Protein AF-A0A938TT41-F1 (afdb_monomer_lite)

pLDDT: mean 70.99, std 15.66, range [31.91, 89.19]

Sequence (65 aa):
MKNSSSTGKSANGKKTDKVLAHYWHPVAWSRDLADKPLAVKLLDRNVVLWRTEHGVAGELLWGRH

Secondary structure (DSSP, 8-state):
----------TTTTTHHHHHTTS----S-TTTSSSS-EEEEETTEEEEEEEETTEEEEEE-----

Foldseek 3Di:
DDDDDDPPPPPPLPPVLVVCVVDDDDFDDVVVQPQDWDWTADSNWTKTWHADPVGIDIDTPDDDD

Structure (mmCIF, N/CA/C/O backbone):
data_AF-A0A938TT41-F1
#
_entry.id   AF-A0A938TT41-F1
#
loop_
_atom_site.group_PDB
_atom_site.id
_atom_site.type_symbol
_atom_site.label_atom_id
_atom_site.label_alt_id
_atom_site.label_comp_id
_atom_site.label_asym_id
_atom_site.label_entity_id
_atom_site.label_seq_id
_atom_site.pdbx_PDB_ins_code
_atom_site.Cartn_x
_atom_site.Cartn_y
_atom_site.Cartn_z
_atom_site.occupancy
_atom_site.B_iso_or_equiv
_atom_site.auth_seq_id
_atom_site.auth_comp_id
_atom_site.auth_asym_id
_atom_site.auth_atom_id
_atom_site.pdbx_PDB_model_num
ATOM 1 N N . MET A 1 1 ? -45.646 23.995 8.644 1.00 41.84 1 MET A N 1
ATOM 2 C CA . MET A 1 1 ? -45.396 22.535 8.679 1.00 41.84 1 MET A CA 1
ATOM 3 C C . MET A 1 1 ? -43.900 22.307 8.518 1.00 41.84 1 MET A C 1
ATOM 5 O O . MET A 1 1 ? -43.303 22.956 7.673 1.00 41.84 1 MET A O 1
ATOM 9 N N . LYS A 1 2 ? -43.286 21.504 9.394 1.00 43.81 2 LYS A N 1
ATOM 10 C CA . LYS A 1 2 ? -41.843 21.209 9.417 1.00 43.81 2 LYS A CA 1
ATOM 11 C C . LYS A 1 2 ? -41.611 19.856 8.737 1.00 43.81 2 LYS A C 1
ATOM 13 O O . LYS A 1 2 ? -42.275 18.899 9.118 1.00 43.81 2 LYS A O 1
ATOM 18 N N . ASN A 1 3 ? -40.659 19.749 7.818 1.00 31.91 3 ASN A N 1
ATOM 19 C CA . ASN A 1 3 ? -40.095 18.467 7.392 1.00 31.91 3 ASN A CA 1
ATOM 20 C C . ASN A 1 3 ? -38.585 18.603 7.186 1.00 31.91 3 ASN A C 1
ATOM 22 O O . ASN A 1 3 ? -38.067 18.903 6.116 1.00 31.91 3 ASN A O 1
ATOM 26 N N . SER A 1 4 ? -37.900 18.377 8.301 1.00 48.00 4 SER A N 1
ATOM 27 C CA . SER A 1 4 ? -36.482 18.090 8.416 1.00 48.00 4 SER A CA 1
ATOM 28 C C . SER A 1 4 ? -36.127 16.841 7.602 1.00 48.00 4 SER A C 1
ATOM 30 O O . SER A 1 4 ? -36.572 15.748 7.939 1.00 48.00 4 SER A O 1
ATOM 32 N N . SER A 1 5 ? -35.293 16.976 6.573 1.00 47.53 5 SER A N 1
ATOM 33 C CA . SER A 1 5 ? -34.559 15.850 5.988 1.00 47.53 5 SER A CA 1
ATOM 34 C C . SER A 1 5 ? -33.116 15.913 6.478 1.00 47.53 5 SER A C 1
ATOM 36 O O . SER A 1 5 ? -32.339 16.794 6.112 1.00 47.53 5 SER A O 1
ATOM 38 N N . SER A 1 6 ? -32.804 14.995 7.385 1.00 46.28 6 SER A N 1
ATOM 39 C CA . SER A 1 6 ? -31.533 14.807 8.069 1.00 46.28 6 SER A CA 1
ATOM 40 C C . SER A 1 6 ? -30.397 14.456 7.107 1.00 46.28 6 SER A C 1
ATOM 42 O O . SER A 1 6 ? -30.198 13.289 6.768 1.00 46.28 6 SER A O 1
ATOM 44 N N . THR A 1 7 ? -29.577 15.435 6.735 1.00 46.25 7 THR A N 1
ATOM 45 C CA . THR A 1 7 ? -28.243 15.160 6.187 1.00 46.25 7 THR A CA 1
ATOM 46 C C . THR A 1 7 ? -27.286 14.936 7.355 1.00 46.25 7 THR A C 1
ATOM 48 O O . THR A 1 7 ? -26.573 15.838 7.797 1.00 46.25 7 THR A O 1
ATOM 51 N N . GLY A 1 8 ? -27.306 13.723 7.909 1.00 40.00 8 GLY A N 1
ATOM 52 C CA . GLY A 1 8 ? -26.317 13.273 8.882 1.00 40.00 8 GLY A CA 1
ATOM 53 C C . GLY A 1 8 ? -24.945 13.174 8.220 1.00 40.00 8 GLY A C 1
ATOM 54 O O . GLY A 1 8 ? -24.568 12.125 7.707 1.00 40.00 8 GLY A O 1
ATOM 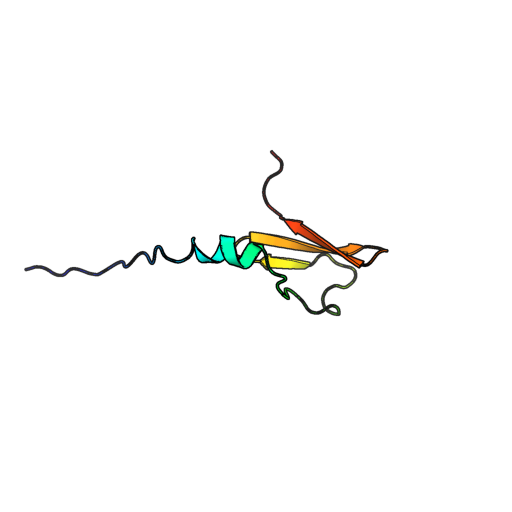55 N N . LYS A 1 9 ? -24.183 14.270 8.223 1.00 47.94 9 LYS A N 1
ATOM 56 C CA . LYS A 1 9 ? -22.749 14.256 7.924 1.00 47.94 9 LYS A CA 1
ATOM 57 C C . LYS A 1 9 ? -22.069 13.463 9.044 1.00 47.94 9 LYS A C 1
ATOM 59 O O . LYS A 1 9 ? -21.785 14.015 10.102 1.00 47.94 9 LYS A O 1
ATOM 64 N N . SER A 1 10 ? -21.879 12.156 8.839 1.00 52.09 10 SER A N 1
ATOM 65 C CA . SER A 1 10 ? -21.186 11.275 9.786 1.00 52.09 10 SER A CA 1
ATOM 66 C C . SER A 1 10 ? -19.745 11.760 9.959 1.00 52.09 10 SER A C 1
ATOM 68 O O . SER A 1 10 ? -18.853 11.461 9.169 1.00 52.09 10 SER A O 1
ATOM 70 N N . ALA A 1 11 ? -19.521 12.568 10.994 1.00 53.38 11 ALA A N 1
ATOM 71 C CA . ALA A 1 11 ? -18.236 13.169 11.333 1.00 53.38 11 ALA A CA 1
ATOM 72 C C . ALA A 1 11 ? -17.253 12.171 11.984 1.00 53.38 11 ALA A C 1
ATOM 74 O O . ALA A 1 11 ? -16.271 12.583 12.599 1.00 53.38 11 ALA A O 1
ATOM 75 N N . ASN A 1 12 ? -17.505 10.860 11.872 1.00 52.44 12 ASN A N 1
ATOM 76 C CA . ASN A 1 12 ? -16.779 9.841 12.631 1.00 52.44 12 ASN A CA 1
ATOM 77 C C . ASN A 1 12 ? -15.574 9.223 11.890 1.00 52.44 12 ASN A C 1
ATOM 79 O O . ASN A 1 12 ? -14.771 8.537 12.510 1.00 52.44 12 ASN A O 1
ATOM 83 N N . GLY A 1 13 ? -15.392 9.500 10.592 1.00 55.28 13 GLY A N 1
ATOM 84 C CA . GLY A 1 13 ? -14.321 8.905 9.768 1.00 55.28 13 GLY A CA 1
ATOM 85 C C . GLY A 1 13 ? -12.906 9.476 9.959 1.00 55.28 13 GLY A C 1
ATOM 86 O O . GLY A 1 13 ? -11.987 9.026 9.294 1.00 55.28 13 GLY A O 1
ATOM 87 N N . LYS A 1 14 ? -12.717 10.475 10.834 1.00 56.00 14 LYS A N 1
ATOM 88 C CA . LYS A 1 14 ? -11.440 11.210 11.014 1.00 56.00 14 LYS A CA 1
ATOM 89 C C . LYS A 1 14 ? -10.668 10.862 12.298 1.00 56.00 14 LYS A C 1
ATOM 91 O O . LYS A 1 14 ? -9.666 11.506 12.604 1.00 56.00 14 LYS A O 1
ATOM 96 N N . LYS A 1 15 ? -11.198 9.963 13.138 1.00 57.59 15 LYS A N 1
ATOM 97 C CA . LYS A 1 15 ? -10.591 9.625 14.444 1.00 57.59 15 LYS A CA 1
ATOM 98 C C . LYS A 1 15 ? -9.926 8.251 14.447 1.00 57.59 15 LYS A C 1
ATOM 100 O O . LYS A 1 15 ? -8.933 8.063 15.142 1.00 57.59 15 LYS A O 1
ATOM 105 N N . THR A 1 16 ? -10.450 7.307 13.669 1.00 60.50 16 THR A N 1
ATOM 106 C CA . THR A 1 16 ? -9.948 5.929 13.599 1.00 60.50 16 THR A CA 1
ATOM 107 C C . THR A 1 16 ? -8.712 5.797 12.711 1.00 60.50 16 THR A C 1
ATOM 109 O O . THR A 1 16 ? -7.870 4.950 12.990 1.00 60.50 16 THR A O 1
ATOM 112 N N . ASP A 1 17 ? -8.546 6.652 11.695 1.00 63.31 17 ASP A N 1
ATOM 113 C CA . ASP A 1 17 ? -7.391 6.615 10.788 1.00 63.31 17 ASP A CA 1
ATOM 114 C C . ASP A 1 17 ? -6.066 6.845 11.524 1.00 63.31 17 ASP A C 1
ATOM 116 O O . ASP A 1 17 ? -5.097 6.138 11.263 1.00 63.31 17 ASP A O 1
ATOM 120 N N . LYS A 1 18 ? -6.036 7.763 12.501 1.00 67.69 18 LYS A N 1
ATOM 121 C CA . LYS A 1 18 ? -4.828 8.049 13.286 1.00 67.69 18 LYS A CA 1
ATOM 122 C C . LYS A 1 18 ? -4.375 6.857 14.112 1.00 67.69 18 LYS A C 1
ATOM 124 O O . LYS A 1 18 ? -3.184 6.601 14.201 1.00 67.69 18 LYS A O 1
ATOM 129 N N . VAL A 1 19 ? -5.319 6.136 14.710 1.00 77.25 19 VAL A N 1
ATOM 130 C CA . VAL A 1 19 ? -5.003 4.960 15.528 1.00 77.25 19 VAL A CA 1
ATOM 131 C C . VAL A 1 19 ? -4.573 3.800 14.634 1.00 77.25 19 VAL A C 1
ATOM 133 O O . VAL A 1 19 ? -3.565 3.155 14.905 1.00 77.25 19 VAL A O 1
ATOM 136 N N . LEU A 1 20 ? -5.293 3.566 13.533 1.00 77.56 20 LEU A N 1
ATOM 137 C CA . LEU A 1 20 ? -4.994 2.482 12.601 1.00 77.56 20 LEU A CA 1
ATOM 138 C C . LEU A 1 20 ? -3.683 2.707 11.843 1.00 77.56 20 LEU A C 1
ATOM 140 O O . LEU A 1 20 ? -3.007 1.733 11.540 1.00 77.56 20 LEU A O 1
ATOM 144 N N . ALA A 1 21 ? -3.273 3.952 11.590 1.00 77.62 21 ALA A N 1
ATOM 145 C CA . ALA A 1 21 ? -2.023 4.265 10.893 1.00 77.62 21 ALA A CA 1
ATOM 146 C C . ALA A 1 21 ? -0.763 3.691 11.566 1.00 77.62 21 ALA A C 1
ATOM 148 O O . ALA A 1 21 ? 0.262 3.554 10.905 1.00 77.62 21 ALA A O 1
ATOM 149 N N . HIS A 1 22 ? -0.834 3.340 12.853 1.00 80.19 22 HIS A N 1
ATOM 150 C CA . HIS A 1 22 ? 0.272 2.728 13.591 1.00 80.19 22 HIS A CA 1
ATOM 151 C C . HIS A 1 22 ? 0.378 1.204 13.425 1.00 80.19 22 HIS A C 1
ATOM 153 O O . HIS A 1 22 ? 1.315 0.603 13.945 1.00 80.19 22 HIS A O 1
ATOM 159 N N . TYR A 1 23 ? -0.557 0.575 12.711 1.00 84.19 23 TYR A N 1
ATOM 160 C CA . TYR A 1 23 ? -0.588 -0.869 12.498 1.00 84.19 23 TYR A CA 1
ATOM 161 C C . TYR A 1 23 ? -0.330 -1.230 11.036 1.00 84.19 23 TYR A C 1
ATOM 163 O O . TYR A 1 23 ? -0.585 -0.445 10.123 1.00 84.19 23 TYR A O 1
ATOM 171 N N . TRP A 1 24 ? 0.157 -2.450 10.818 1.00 83.25 24 TRP A N 1
ATOM 172 C CA . TRP A 1 24 ? 0.317 -3.015 9.483 1.00 83.25 24 TRP A CA 1
ATOM 173 C C . TRP A 1 24 ? -1.041 -3.364 8.875 1.00 83.25 24 TRP A C 1
ATOM 175 O O . TRP A 1 24 ? -1.832 -4.081 9.486 1.00 83.25 24 TRP A O 1
ATOM 185 N N . HIS A 1 25 ? -1.279 -2.898 7.649 1.00 83.94 25 HIS A N 1
ATOM 186 C CA . HIS A 1 25 ? -2.486 -3.205 6.881 1.00 83.94 25 HIS A CA 1
ATOM 187 C C . HIS A 1 25 ? -2.113 -4.002 5.632 1.00 83.94 25 HIS A C 1
ATOM 189 O O . HIS A 1 25 ? -1.314 -3.510 4.830 1.00 83.94 25 HIS A O 1
ATOM 195 N N . PRO A 1 26 ? -2.675 -5.204 5.422 1.00 85.38 26 PRO A N 1
ATOM 196 C CA . PRO A 1 26 ? -2.529 -5.894 4.150 1.00 85.38 26 PRO A CA 1
ATOM 197 C C . PRO A 1 26 ? -3.290 -5.115 3.070 1.00 85.38 26 PRO A C 1
ATOM 199 O O . PRO A 1 26 ? -4.490 -4.884 3.187 1.00 85.38 26 P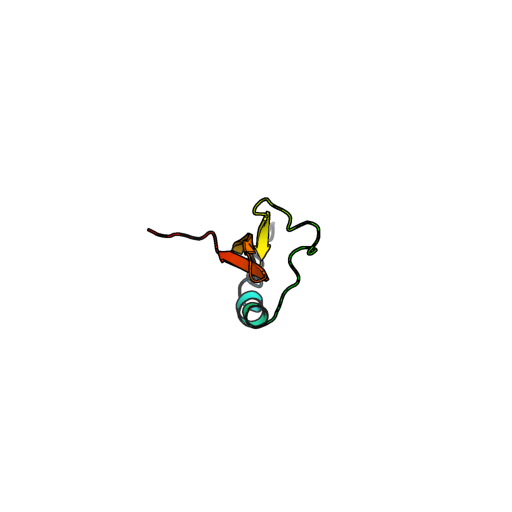RO A O 1
ATOM 202 N N . VAL A 1 27 ? -2.579 -4.689 2.026 1.00 85.88 27 VAL A N 1
ATOM 203 C CA . VAL A 1 27 ? -3.112 -3.804 0.968 1.00 85.88 27 VAL A CA 1
ATOM 204 C C . VAL A 1 27 ? -3.133 -4.442 -0.420 1.00 85.88 27 VAL A C 1
ATOM 206 O O . VAL A 1 27 ? -3.834 -3.955 -1.301 1.00 85.88 27 VAL A O 1
ATOM 209 N N . ALA A 1 28 ? -2.382 -5.526 -0.621 1.00 85.12 28 ALA A N 1
ATOM 210 C CA . ALA A 1 28 ? -2.343 -6.293 -1.862 1.00 85.12 28 ALA A CA 1
ATOM 211 C C . ALA A 1 28 ? -1.758 -7.688 -1.608 1.00 85.12 28 ALA A C 1
ATOM 213 O O . ALA A 1 28 ? -1.027 -7.894 -0.634 1.00 85.12 28 ALA A O 1
ATOM 214 N N . TRP A 1 29 ? -2.026 -8.631 -2.511 1.00 83.06 29 TRP A N 1
ATOM 215 C CA . TRP A 1 29 ? -1.305 -9.899 -2.539 1.00 83.06 29 TRP A CA 1
ATOM 216 C C . TRP A 1 29 ? 0.073 -9.711 -3.166 1.00 83.06 29 TRP A C 1
ATOM 218 O O . TRP A 1 29 ? 0.234 -8.989 -4.149 1.00 83.06 29 TRP A O 1
ATOM 228 N N . SER A 1 30 ? 1.073 -10.437 -2.667 1.00 80.81 30 SER A N 1
ATOM 229 C CA . SER A 1 30 ? 2.436 -10.361 -3.206 1.00 80.81 30 SER A CA 1
ATOM 230 C C . SER A 1 30 ? 2.532 -10.737 -4.691 1.00 80.81 30 SER A C 1
ATOM 232 O O . SER A 1 30 ? 3.464 -10.297 -5.357 1.00 80.81 30 SER A O 1
ATOM 234 N N . ARG A 1 31 ? 1.588 -11.537 -5.214 1.00 83.69 31 ARG A N 1
ATOM 235 C CA . ARG A 1 31 ? 1.526 -11.920 -6.636 1.00 83.69 31 ARG A CA 1
ATOM 236 C C . ARG A 1 31 ? 0.997 -10.801 -7.535 1.00 83.69 31 ARG A C 1
ATOM 238 O O . ARG A 1 31 ? 1.382 -10.742 -8.696 1.00 83.69 31 ARG A O 1
ATOM 245 N N . ASP A 1 32 ? 0.155 -9.925 -6.998 1.00 82.12 32 ASP A N 1
ATOM 246 C CA . ASP A 1 32 ? -0.378 -8.776 -7.737 1.00 82.12 32 ASP A CA 1
ATOM 247 C C . ASP A 1 32 ? 0.667 -7.652 -7.818 1.00 82.12 32 ASP A C 1
ATOM 249 O O . ASP A 1 32 ? 0.654 -6.836 -8.739 1.00 82.12 32 ASP A O 1
ATOM 253 N N . LEU A 1 33 ? 1.628 -7.655 -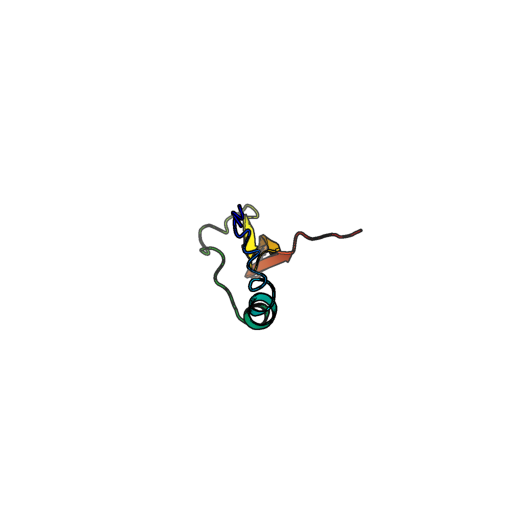6.885 1.00 79.81 33 LEU A N 1
ATOM 254 C CA . LEU A 1 33 ? 2.811 -6.803 -6.904 1.00 79.81 33 LEU A CA 1
ATOM 255 C C . LEU A 1 33 ? 3.930 -7.410 -7.772 1.00 79.81 33 LEU A C 1
ATOM 257 O O . LEU A 1 33 ? 4.946 -7.922 -7.275 1.00 79.81 33 LEU A O 1
ATOM 261 N N . ALA A 1 34 ? 3.673 -7.385 -9.079 1.00 75.44 34 ALA A N 1
ATOM 262 C CA . ALA A 1 34 ? 4.567 -7.831 -10.145 1.00 75.44 34 ALA A CA 1
ATOM 263 C C . ALA A 1 34 ? 5.490 -6.683 -10.620 1.00 75.44 34 ALA A C 1
ATOM 265 O O . ALA A 1 34 ? 5.847 -5.805 -9.837 1.00 75.44 34 ALA A O 1
ATOM 266 N N . ASP A 1 35 ? 5.868 -6.669 -11.901 1.00 74.75 35 ASP A N 1
ATOM 267 C CA . ASP A 1 35 ? 6.835 -5.710 -12.469 1.00 74.75 35 ASP A CA 1
ATOM 268 C C . ASP A 1 35 ? 6.309 -4.271 -12.582 1.00 74.75 35 ASP A C 1
ATOM 270 O O . ASP A 1 35 ? 7.052 -3.348 -12.915 1.00 74.75 35 ASP A O 1
ATOM 274 N N . LYS A 1 36 ? 5.010 -4.065 -12.348 1.00 81.44 36 LYS A N 1
ATOM 275 C CA . LYS A 1 36 ? 4.359 -2.762 -12.487 1.00 81.44 36 LYS A CA 1
ATOM 276 C C . LYS A 1 36 ? 3.950 -2.216 -11.120 1.00 81.44 36 LYS A C 1
ATOM 278 O O . LYS A 1 36 ? 3.439 -2.982 -10.301 1.00 81.44 36 LYS A O 1
ATOM 283 N N . PRO A 1 37 ? 4.106 -0.901 -10.882 1.00 85.81 37 PRO A N 1
ATOM 284 C CA . PRO A 1 37 ? 3.598 -0.275 -9.673 1.00 85.81 37 PRO A CA 1
ATOM 285 C C . PRO A 1 37 ? 2.078 -0.439 -9.550 1.00 85.81 37 PRO A C 1
ATOM 287 O O . PRO A 1 37 ? 1.344 -0.297 -10.531 1.00 85.81 37 PRO A O 1
ATOM 290 N N . LEU A 1 38 ? 1.609 -0.706 -8.335 1.00 88.00 38 LEU A N 1
ATOM 291 C CA . LEU A 1 38 ? 0.205 -0.898 -8.001 1.00 88.00 38 LEU A CA 1
ATOM 292 C C . LEU A 1 38 ? -0.307 0.294 -7.191 1.00 88.00 38 LEU A C 1
ATOM 294 O O . LEU A 1 38 ? 0.150 0.543 -6.075 1.00 88.00 38 LEU A O 1
ATOM 298 N N . ALA A 1 39 ? -1.282 1.015 -7.738 1.00 89.19 39 ALA A N 1
ATOM 299 C CA . ALA A 1 39 ? -1.995 2.051 -7.002 1.00 89.19 39 ALA A CA 1
ATOM 300 C C . ALA A 1 39 ? -3.015 1.411 -6.046 1.00 89.19 39 ALA A C 1
ATOM 302 O O . ALA A 1 39 ? -3.880 0.647 -6.474 1.00 89.19 39 ALA A O 1
ATOM 303 N N . VAL A 1 40 ? -2.934 1.747 -4.760 1.00 88.50 40 VAL A N 1
ATOM 304 C CA . VAL A 1 40 ? -3.842 1.268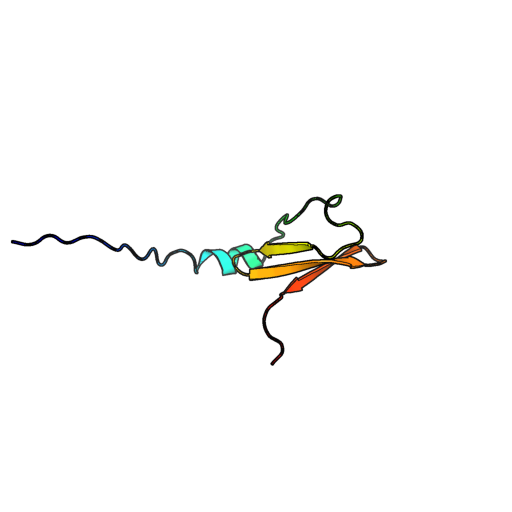 -3.709 1.00 88.50 40 VAL A CA 1
ATOM 305 C C . VAL A 1 40 ? -4.331 2.427 -2.844 1.00 88.50 40 VAL A C 1
ATOM 307 O O . VAL A 1 40 ? -3.696 3.479 -2.756 1.00 88.50 40 VAL A O 1
ATOM 310 N N . LYS A 1 41 ? -5.462 2.228 -2.164 1.00 86.56 41 LYS A N 1
ATOM 311 C CA . LYS A 1 41 ? -6.006 3.187 -1.199 1.00 86.56 41 LYS A CA 1
ATOM 312 C C . LYS A 1 41 ? -5.870 2.624 0.218 1.00 86.56 41 LYS A C 1
ATOM 314 O O . LYS A 1 41 ? -6.529 1.646 0.552 1.00 86.56 41 LYS A O 1
ATOM 319 N N . LEU A 1 42 ? -5.040 3.249 1.052 1.00 87.00 42 LEU A N 1
ATOM 320 C CA . LEU A 1 42 ? -4.792 2.871 2.446 1.00 87.00 42 LEU A CA 1
ATOM 321 C C . LEU A 1 42 ? -5.234 3.998 3.385 1.00 87.00 42 LEU A C 1
ATOM 323 O O . LEU A 1 42 ? -4.693 5.096 3.316 1.00 87.00 42 LEU A O 1
ATOM 327 N N . LEU A 1 43 ? -6.193 3.729 4.279 1.00 85.00 43 LEU A N 1
ATOM 328 C CA . LEU A 1 43 ? -6.695 4.702 5.269 1.00 85.00 43 LEU A CA 1
ATOM 329 C C . LEU A 1 43 ? -7.059 6.064 4.643 1.00 85.00 43 LEU A C 1
ATOM 331 O O . LEU A 1 43 ? -6.623 7.119 5.099 1.00 85.00 43 LEU A O 1
ATOM 335 N N . ASP A 1 44 ? -7.818 6.023 3.546 1.00 81.44 44 ASP A N 1
ATOM 336 C CA . ASP A 1 44 ? -8.194 7.188 2.730 1.00 81.44 44 ASP A CA 1
ATOM 337 C C . ASP A 1 44 ? -7.048 7.941 2.037 1.00 81.44 44 ASP A C 1
ATOM 339 O O . ASP A 1 44 ? -7.256 9.017 1.474 1.00 81.44 44 ASP A O 1
ATOM 343 N N . ARG A 1 45 ? -5.856 7.345 1.987 1.00 82.75 45 ARG A N 1
ATOM 344 C CA . ARG A 1 45 ? -4.690 7.879 1.285 1.00 82.75 45 ARG A CA 1
ATOM 345 C C . ARG A 1 45 ? -4.346 7.034 0.065 1.00 82.75 45 ARG A C 1
ATOM 347 O O . ARG A 1 45 ? -4.359 5.809 0.137 1.00 82.75 45 ARG A O 1
ATOM 354 N N . ASN A 1 46 ? -4.015 7.686 -1.045 1.00 86.00 46 ASN A N 1
ATOM 355 C CA . ASN A 1 46 ? -3.563 6.997 -2.253 1.00 86.00 46 ASN A CA 1
ATOM 356 C C . ASN A 1 46 ? -2.067 6.706 -2.144 1.00 86.00 46 ASN A C 1
ATOM 358 O O . ASN A 1 46 ? -1.275 7.615 -1.914 1.00 86.00 46 ASN A O 1
ATOM 362 N N . VAL A 1 47 ? -1.680 5.450 -2.314 1.00 86.62 47 VAL A N 1
ATOM 363 C CA . VAL A 1 47 ? -0.302 4.973 -2.176 1.00 86.62 47 VAL A CA 1
ATOM 364 C C . VAL A 1 47 ? 0.039 4.169 -3.423 1.00 86.62 47 VAL A C 1
ATOM 366 O O . VAL A 1 47 ? -0.815 3.457 -3.950 1.00 86.62 47 VAL A O 1
ATOM 369 N N . VAL A 1 48 ? 1.273 4.269 -3.902 1.00 89.06 48 VAL A N 1
ATOM 370 C CA . VAL A 1 48 ? 1.785 3.375 -4.943 1.00 89.06 48 VAL A CA 1
ATOM 371 C C . VAL A 1 48 ? 2.732 2.388 -4.300 1.00 89.06 48 VAL A C 1
ATOM 373 O O . VAL A 1 48 ? 3.668 2.775 -3.606 1.00 89.06 48 VAL A O 1
ATOM 376 N N . LEU A 1 49 ? 2.459 1.110 -4.526 1.00 87.19 49 LEU A N 1
ATOM 377 C CA . LEU A 1 49 ? 3.307 0.002 -4.126 1.00 87.19 49 LEU A CA 1
ATOM 378 C C . LEU A 1 49 ? 4.134 -0.447 -5.323 1.00 87.19 49 LEU A C 1
ATOM 380 O O . LEU A 1 49 ? 3.613 -0.551 -6.430 1.00 87.19 49 LEU A O 1
ATOM 384 N N . TRP A 1 50 ? 5.395 -0.788 -5.109 1.00 85.00 50 TRP A N 1
ATOM 385 C CA . TRP A 1 50 ? 6.216 -1.451 -6.118 1.00 85.00 50 TRP A CA 1
ATOM 386 C C . TRP A 1 50 ? 7.210 -2.400 -5.460 1.00 85.00 50 TRP A C 1
ATOM 388 O O . TRP A 1 50 ? 7.504 -2.313 -4.264 1.00 85.00 50 TRP A O 1
ATOM 398 N N . ARG A 1 51 ? 7.721 -3.339 -6.252 1.00 81.69 51 ARG A N 1
ATOM 399 C CA . ARG A 1 51 ? 8.767 -4.260 -5.823 1.00 81.69 51 ARG A CA 1
ATOM 400 C C . ARG A 1 51 ? 10.134 -3.628 -6.081 1.00 81.69 51 ARG A C 1
ATOM 402 O O . ARG A 1 51 ? 10.407 -3.165 -7.183 1.00 81.69 51 ARG A O 1
ATOM 409 N N . THR A 1 52 ? 10.977 -3.598 -5.061 1.00 79.88 52 THR A N 1
ATOM 410 C CA . THR A 1 52 ? 12.402 -3.270 -5.154 1.00 79.88 52 THR A CA 1
ATOM 411 C C . THR A 1 52 ? 13.223 -4.557 -5.134 1.00 79.88 52 THR A C 1
ATOM 413 O O . THR A 1 52 ? 12.720 -5.619 -4.759 1.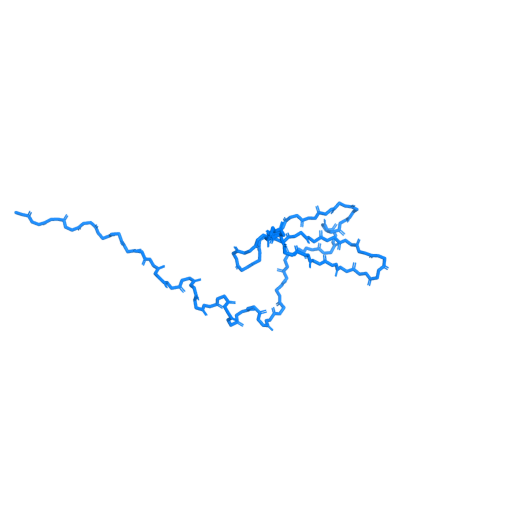00 79.88 52 THR A O 1
ATOM 416 N N . GLU A 1 53 ? 14.509 -4.468 -5.479 1.00 74.94 53 GLU A N 1
ATOM 417 C CA . GLU A 1 53 ? 15.446 -5.602 -5.399 1.00 74.94 53 GLU A CA 1
ATOM 418 C C . GLU A 1 53 ? 15.549 -6.199 -3.979 1.00 74.94 53 GLU A C 1
ATOM 420 O O . GLU A 1 53 ? 15.932 -7.354 -3.815 1.00 74.94 53 GLU A O 1
ATOM 425 N N . HIS A 1 54 ? 15.141 -5.441 -2.952 1.00 73.44 54 HIS A N 1
ATOM 426 C CA . HIS A 1 54 ? 15.184 -5.838 -1.544 1.00 73.44 54 HIS A CA 1
ATOM 427 C C . HIS A 1 54 ? 13.809 -6.159 -0.923 1.00 73.44 54 HIS A C 1
ATOM 429 O O . HIS A 1 54 ? 13.758 -6.520 0.252 1.00 73.44 54 HIS A O 1
ATOM 435 N N . GLY A 1 55 ? 12.692 -6.035 -1.655 1.00 73.81 55 GLY A N 1
ATOM 436 C CA . GLY A 1 55 ? 11.355 -6.331 -1.119 1.00 73.81 55 GLY A CA 1
ATOM 437 C C . GLY A 1 55 ? 10.235 -5.433 -1.647 1.00 73.81 55 GLY A C 1
ATOM 438 O O . GLY A 1 55 ? 10.250 -5.008 -2.795 1.00 73.81 55 GLY A O 1
ATOM 439 N N . VAL A 1 56 ? 9.215 -5.176 -0.824 1.00 71.94 56 VAL A N 1
ATOM 440 C CA . VAL A 1 56 ? 8.069 -4.319 -1.181 1.00 71.94 56 VAL A CA 1
ATOM 441 C C . VAL A 1 56 ? 8.274 -2.920 -0.610 1.00 71.94 56 VAL A C 1
ATOM 443 O O . VAL A 1 56 ? 8.457 -2.774 0.597 1.00 71.94 56 VAL A O 1
ATOM 446 N N . ALA A 1 57 ? 8.197 -1.901 -1.462 1.00 74.62 57 ALA A N 1
ATOM 447 C CA . ALA A 1 57 ? 8.169 -0.498 -1.067 1.00 74.62 57 ALA A CA 1
ATOM 448 C C . ALA A 1 57 ? 6.790 0.110 -1.359 1.00 74.62 57 ALA A C 1
ATOM 450 O O . ALA A 1 57 ? 6.098 -0.304 -2.292 1.00 74.62 57 ALA A O 1
ATOM 451 N N . GLY A 1 58 ? 6.390 1.091 -0.551 1.00 72.75 58 GLY A N 1
ATOM 452 C CA . GLY A 1 58 ? 5.174 1.867 -0.762 1.00 72.75 58 GLY A CA 1
ATOM 453 C C . GLY A 1 58 ? 5.427 3.344 -0.497 1.00 72.75 58 GLY A C 1
ATOM 454 O O . GLY A 1 58 ? 5.943 3.692 0.563 1.00 72.75 58 GLY A O 1
ATOM 455 N N . GLU A 1 59 ? 5.049 4.209 -1.436 1.00 77.94 59 GLU A N 1
ATOM 456 C CA . GLU A 1 59 ? 5.135 5.665 -1.286 1.00 77.94 59 GLU A CA 1
ATOM 457 C C . GLU A 1 59 ? 3.758 6.306 -1.425 1.00 77.94 59 GLU A C 1
ATOM 459 O O . GLU A 1 59 ? 2.953 5.966 -2.297 1.00 77.94 59 GLU A O 1
ATOM 464 N N . LEU A 1 60 ? 3.480 7.242 -0.520 1.00 75.38 60 LEU A N 1
ATOM 465 C CA . LEU A 1 60 ? 2.253 8.016 -0.514 1.00 75.38 60 LEU A CA 1
ATOM 466 C C . LEU A 1 60 ? 2.233 8.954 -1.726 1.00 75.38 60 LEU A C 1
ATOM 468 O O . LEU A 1 60 ? 3.047 9.869 -1.825 1.00 75.38 60 LEU A O 1
ATOM 472 N N . LEU A 1 61 ? 1.235 8.799 -2.593 1.00 67.56 61 LEU A N 1
ATOM 473 C CA . LEU A 1 61 ? 0.947 9.765 -3.644 1.00 67.56 61 LEU A CA 1
ATOM 474 C C . LEU A 1 61 ? 0.221 10.972 -3.044 1.00 67.56 61 LEU A C 1
ATOM 476 O O . LEU A 1 61 ? -0.986 11.140 -3.227 1.00 67.56 61 LEU A O 1
ATOM 480 N N . TRP A 1 62 ? 0.926 11.816 -2.295 1.00 54.38 62 TRP A N 1
ATOM 481 C CA . TRP A 1 62 ? 0.374 13.113 -1.910 1.00 54.38 62 TRP A CA 1
ATOM 482 C C . TRP A 1 62 ? 1.449 14.195 -1.766 1.00 54.38 62 TRP A C 1
ATOM 484 O O . TRP A 1 62 ? 1.997 14.408 -0.690 1.00 54.38 62 TRP A O 1
ATOM 494 N N . GLY A 1 63 ? 1.687 14.897 -2.880 1.00 54.47 63 GLY A N 1
ATOM 495 C CA . GLY A 1 63 ? 2.092 16.306 -2.916 1.00 54.47 63 GLY A CA 1
ATOM 496 C C . GLY A 1 63 ? 3.527 16.642 -2.507 1.00 54.47 63 GLY A C 1
ATOM 497 O O . GLY A 1 63 ? 3.732 17.207 -1.440 1.00 54.47 63 GLY A O 1
ATOM 498 N N . ARG A 1 64 ? 4.502 16.431 -3.404 1.00 53.25 64 ARG A N 1
ATOM 499 C CA . ARG A 1 64 ? 5.660 17.339 -3.472 1.00 53.25 64 ARG A CA 1
ATOM 500 C C . ARG A 1 64 ? 5.251 18.577 -4.272 1.00 53.25 64 ARG A C 1
ATOM 502 O O . ARG A 1 64 ? 5.188 18.511 -5.497 1.00 53.25 64 ARG A O 1
ATOM 509 N N . HIS A 1 65 ? 4.959 19.662 -3.566 1.00 46.72 65 HIS A N 1
ATOM 510 C CA . HIS A 1 65 ? 5.098 21.036 -4.038 1.00 46.72 65 HIS A CA 1
ATOM 511 C C . HIS A 1 65 ? 5.596 21.888 -2.870 1.00 46.72 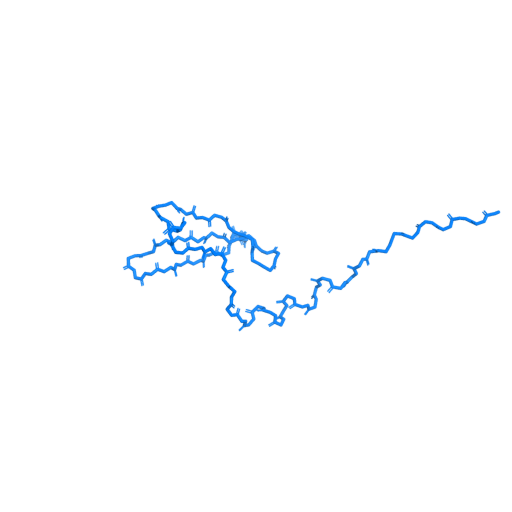65 HIS A C 1
ATOM 513 O O . HIS A 1 65 ? 5.219 21.561 -1.722 1.00 46.72 65 HIS A O 1
#

Radius of gyration: 18.0 Å; chains: 1; bounding box: 61×34×28 Å